Protein AF-A0A1C9HV37-F1 (afdb_monomer_lite)

InterPro domains:
  IPR006680 Amidohydrolase-related [PF04909] (2-61)
  IPR032466 Metal-dependent hydrolase [SSF51556] (2-61)
  IPR052350 Metallo-dependent Lactonases [PTHR43569] (2-62)

Structure (mmCIF, N/CA/C/O backbone):
data_AF-A0A1C9HV37-F1
#
_entry.id   AF-A0A1C9HV37-F1
#
loop_
_atom_site.group_PDB
_atom_site.id
_atom_site.type_symbol
_atom_site.label_atom_id
_atom_site.label_alt_id
_atom_site.label_comp_id
_atom_site.label_asym_id
_atom_site.label_entity_id
_atom_site.label_seq_id
_atom_site.pdbx_PDB_ins_code
_atom_site.Cartn_x
_atom_site.Cartn_y
_atom_site.Cartn_z
_atom_site.occupancy
_atom_site.B_iso_or_equiv
_atom_site.auth_seq_id
_atom_site.auth_comp_id
_atom_site.auth_asym_id
_atom_site.auth_atom_id
_atom_site.pdbx_PDB_model_num
ATOM 1 N N . MET A 1 1 ? 6.166 6.453 6.455 1.00 73.69 1 MET A N 1
ATOM 2 C CA . MET A 1 1 ? 5.045 5.529 6.181 1.00 73.69 1 MET A CA 1
ATOM 3 C C . MET A 1 1 ? 4.148 5.420 7.393 1.00 73.69 1 MET A C 1
ATOM 5 O O . MET A 1 1 ? 2.976 5.717 7.245 1.00 73.69 1 MET A O 1
ATOM 9 N N . GLU A 1 2 ? 4.711 5.158 8.575 1.00 83.19 2 GLU A N 1
ATOM 10 C CA . GLU A 1 2 ? 4.009 5.260 9.869 1.00 83.19 2 GLU A CA 1
ATOM 11 C C . GLU A 1 2 ? 3.207 6.564 10.002 1.00 83.19 2 GLU A C 1
ATOM 13 O O . GLU A 1 2 ? 2.000 6.501 10.149 1.00 83.19 2 GLU A O 1
ATOM 18 N N . THR A 1 3 ? 3.802 7.734 9.726 1.00 92.50 3 THR A N 1
ATOM 19 C CA . THR A 1 3 ? 3.089 9.032 9.771 1.00 92.50 3 THR A CA 1
ATOM 20 C C . THR A 1 3 ? 1.808 9.097 8.926 1.00 92.50 3 THR A C 1
ATOM 22 O O . THR A 1 3 ? 0.857 9.772 9.301 1.00 92.50 3 THR A O 1
ATOM 25 N N . VAL A 1 4 ? 1.777 8.432 7.766 1.00 94.19 4 VAL A N 1
ATOM 26 C CA . VAL A 1 4 ? 0.593 8.421 6.887 1.00 94.19 4 VAL A CA 1
ATOM 27 C C . VAL A 1 4 ? -0.445 7.444 7.432 1.00 94.19 4 VAL A C 1
ATOM 29 O O . VAL A 1 4 ? -1.628 7.769 7.476 1.00 94.19 4 VAL A O 1
ATOM 32 N N . LEU A 1 5 ? -0.002 6.273 7.888 1.00 93.69 5 LEU A N 1
ATOM 33 C CA . LEU A 1 5 ? -0.878 5.267 8.482 1.00 93.69 5 LEU A CA 1
ATOM 34 C C . LEU A 1 5 ? -1.522 5.780 9.778 1.00 93.69 5 LEU A C 1
ATOM 36 O O . LEU A 1 5 ? -2.726 5.616 9.946 1.00 93.69 5 LEU A O 1
ATOM 40 N N . ASP A 1 6 ? -0.767 6.491 10.616 1.00 93.25 6 ASP A N 1
ATOM 41 C CA . ASP A 1 6 ? -1.262 7.114 11.848 1.00 93.25 6 ASP A CA 1
ATOM 42 C C . ASP A 1 6 ? -2.273 8.233 11.561 1.00 93.25 6 ASP A C 1
ATOM 44 O O . ASP A 1 6 ? -3.265 8.386 12.271 1.00 93.25 6 ASP A O 1
ATOM 48 N N . ALA A 1 7 ? -2.040 9.025 10.510 1.00 97.06 7 ALA A N 1
ATOM 49 C CA . ALA A 1 7 ? -2.910 10.145 10.162 1.00 97.06 7 ALA A CA 1
ATOM 50 C C . ALA A 1 7 ? -4.223 9.703 9.497 1.00 97.06 7 ALA A C 1
ATOM 52 O O . ALA A 1 7 ? -5.275 10.303 9.733 1.00 97.06 7 ALA A O 1
ATOM 53 N N . PHE A 1 8 ? -4.171 8.690 8.628 1.00 96.50 8 PHE A N 1
ATOM 54 C CA . PHE A 1 8 ? -5.308 8.318 7.787 1.00 96.50 8 PHE A CA 1
ATOM 55 C C . PHE A 1 8 ? -6.017 7.042 8.220 1.00 96.50 8 PHE A C 1
ATOM 57 O O . PHE A 1 8 ? -7.211 6.932 7.933 1.00 96.50 8 PHE A O 1
ATOM 64 N N . GLY A 1 9 ? -5.337 6.136 8.918 1.00 95.94 9 GLY A N 1
ATOM 65 C CA . GLY A 1 9 ? -5.807 4.775 9.145 1.00 95.94 9 GLY A CA 1
ATOM 66 C C . GLY A 1 9 ? -5.494 3.850 7.966 1.00 95.94 9 GLY A C 1
ATOM 67 O O . GLY A 1 9 ? -5.312 4.279 6.820 1.00 95.94 9 GLY A O 1
ATOM 68 N N . THR A 1 10 ? -5.417 2.552 8.253 1.00 97.19 10 THR A N 1
ATOM 69 C CA . THR A 1 10 ? -5.171 1.496 7.258 1.00 97.19 10 THR A CA 1
ATOM 70 C C . THR A 1 10 ? -6.326 1.355 6.269 1.00 97.19 10 THR A C 1
ATOM 72 O O . THR A 1 10 ? -6.092 1.097 5.090 1.00 97.19 10 THR A O 1
ATOM 75 N N . ASP A 1 11 ? -7.555 1.630 6.702 1.00 97.12 11 ASP A N 1
ATOM 76 C CA . ASP A 1 11 ? -8.784 1.577 5.904 1.00 97.12 11 ASP A CA 1
ATOM 77 C C . ASP A 1 11 ? -8.848 2.608 4.759 1.00 97.12 11 ASP A C 1
ATOM 79 O O . ASP A 1 11 ? -9.669 2.470 3.841 1.00 97.12 11 ASP A O 1
ATOM 83 N N . ARG A 1 12 ? -7.968 3.619 4.800 1.00 97.38 12 ARG A N 1
ATOM 84 C CA . ARG A 1 12 ? -7.797 4.668 3.781 1.00 97.38 12 ARG A CA 1
ATOM 85 C C . ARG A 1 12 ? -6.415 4.679 3.126 1.00 97.38 12 ARG A C 1
ATOM 87 O O . ARG A 1 12 ? -6.137 5.564 2.319 1.00 97.38 12 ARG A O 1
ATOM 94 N N . CYS A 1 13 ? -5.569 3.700 3.432 1.00 97.50 13 CYS A N 1
ATOM 95 C CA . CYS A 1 13 ? -4.249 3.532 2.829 1.00 97.50 13 CYS A CA 1
ATOM 96 C C . CYS A 1 13 ? -4.175 2.211 2.050 1.00 97.50 13 CYS A C 1
ATOM 98 O O . CYS A 1 13 ? -4.897 1.263 2.346 1.00 97.50 13 CYS A O 1
ATOM 100 N N . MET A 1 14 ? -3.294 2.136 1.050 1.00 97.31 14 MET A N 1
ATOM 101 C CA . MET A 1 14 ? -3.014 0.898 0.316 1.00 97.31 14 MET A CA 1
ATOM 102 C C . MET A 1 14 ? -1.558 0.857 -0.145 1.00 97.31 14 MET A C 1
ATOM 104 O O . MET A 1 14 ? -0.953 1.905 -0.380 1.00 97.31 14 MET A O 1
ATOM 108 N N . PHE A 1 15 ? -1.001 -0.343 -0.280 1.00 96.50 15 PHE A N 1
ATOM 109 C CA . PHE A 1 15 ? 0.308 -0.529 -0.895 1.00 96.50 15 PHE A CA 1
ATOM 110 C C . PHE A 1 15 ? 0.213 -0.591 -2.415 1.00 96.50 15 PHE A C 1
ATOM 112 O O . PHE A 1 15 ? -0.720 -1.157 -2.983 1.00 96.50 15 PHE A O 1
ATOM 119 N N . GLU A 1 16 ? 1.232 -0.053 -3.070 1.00 94.94 16 GLU A N 1
ATOM 120 C CA . GLU A 1 16 ? 1.379 -0.066 -4.517 1.00 94.94 16 GLU A CA 1
ATOM 121 C C . GLU A 1 16 ? 2.872 -0.171 -4.870 1.00 94.94 16 GLU A C 1
ATOM 123 O O . GLU A 1 16 ? 3.727 0.100 -4.028 1.00 94.94 16 GLU A O 1
ATOM 128 N N . SER A 1 17 ? 3.193 -0.657 -6.070 1.00 93.44 17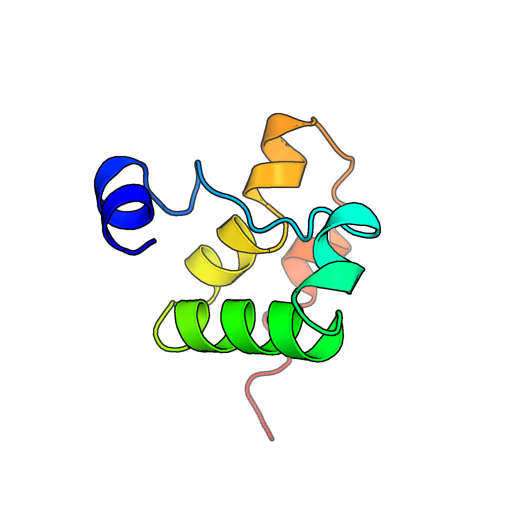 SER A N 1
ATOM 129 C CA . SER A 1 17 ? 4.577 -0.985 -6.450 1.00 93.44 17 SER A CA 1
ATOM 130 C C . SER A 1 17 ? 5.249 0.016 -7.391 1.00 93.44 17 SER A C 1
ATOM 132 O O . SER A 1 17 ? 6.468 0.009 -7.503 1.00 93.44 17 SER A O 1
ATOM 134 N N . ASN A 1 18 ? 4.469 0.780 -8.151 1.00 95.00 18 ASN A N 1
ATOM 135 C CA . ASN A 1 18 ? 4.909 1.684 -9.210 1.00 95.00 18 ASN A CA 1
ATOM 136 C C . ASN A 1 18 ? 5.784 1.019 -10.299 1.00 95.00 18 ASN A C 1
ATOM 138 O O . ASN A 1 18 ? 6.450 1.681 -11.100 1.00 95.00 18 ASN A O 1
ATOM 142 N N . PHE A 1 19 ? 5.794 -0.318 -10.376 1.00 94.31 19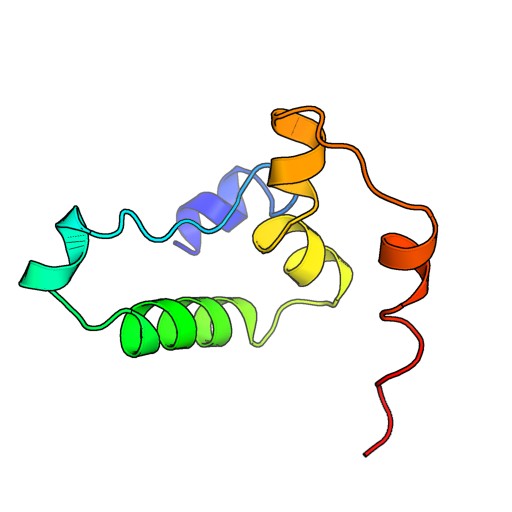 PHE A N 1
ATOM 143 C CA . PHE A 1 19 ? 6.510 -1.032 -11.431 1.00 94.31 19 PHE A CA 1
ATOM 144 C C . PHE A 1 19 ? 5.842 -0.797 -12.795 1.00 94.31 19 PHE A C 1
ATOM 146 O O . PHE A 1 19 ? 4.615 -0.829 -12.891 1.00 94.31 19 PHE A O 1
ATOM 153 N N . PRO A 1 20 ? 6.635 -0.614 -13.871 1.00 95.62 20 PRO A N 1
ATOM 154 C CA . PRO A 1 20 ? 8.074 -0.890 -13.959 1.00 95.62 20 PRO A CA 1
ATOM 155 C C . PRO A 1 20 ? 9.008 0.286 -13.627 1.00 95.62 20 PRO A C 1
ATOM 157 O O . PRO A 1 20 ? 10.221 0.090 -13.690 1.00 95.62 20 PRO A O 1
ATOM 160 N N . MET A 1 21 ? 8.496 1.473 -13.286 1.00 97.06 21 MET A N 1
ATOM 161 C CA . MET A 1 21 ? 9.331 2.669 -13.086 1.00 97.06 21 MET A CA 1
ATOM 162 C C . MET A 1 21 ? 10.363 2.477 -11.970 1.00 97.06 21 MET A C 1
ATOM 164 O O . MET A 1 21 ? 11.537 2.803 -12.143 1.00 97.06 21 MET A O 1
ATOM 168 N N . ASP A 1 22 ? 9.964 1.826 -10.882 1.00 96.50 22 ASP A N 1
ATOM 169 C CA . ASP A 1 22 ? 10.820 1.596 -9.715 1.00 96.50 22 ASP A CA 1
ATOM 170 C C . ASP A 1 22 ? 11.911 0.530 -9.921 1.00 96.50 22 ASP A C 1
ATOM 172 O O . ASP A 1 22 ? 12.812 0.381 -9.089 1.00 96.50 22 ASP A O 1
ATOM 176 N N . LYS A 1 23 ? 11.913 -0.179 -11.061 1.00 94.75 23 LYS A N 1
ATOM 177 C CA . LYS A 1 23 ? 12.931 -1.196 -11.379 1.00 94.75 23 LYS A CA 1
ATOM 178 C C . LYS A 1 23 ? 14.355 -0.622 -11.410 1.00 94.75 23 LYS A C 1
ATOM 180 O O . LYS A 1 23 ? 15.310 -1.371 -11.215 1.00 94.75 23 LYS A O 1
ATOM 185 N N . GLY A 1 24 ? 14.507 0.682 -11.657 1.00 96.25 24 GLY A N 1
ATOM 186 C CA . GLY A 1 24 ? 15.800 1.373 -11.599 1.00 96.25 24 GLY A CA 1
ATOM 187 C C . GLY A 1 24 ? 16.363 1.537 -10.182 1.00 96.25 24 GLY A C 1
ATOM 188 O O . GLY A 1 24 ? 17.559 1.770 -10.032 1.00 96.25 24 GLY A O 1
ATOM 189 N N . SER A 1 25 ? 15.527 1.396 -9.150 1.00 96.06 25 SER A N 1
ATOM 190 C CA . SER A 1 25 ? 15.898 1.620 -7.749 1.00 96.06 25 SER A CA 1
ATOM 191 C C . SER A 1 25 ? 15.970 0.325 -6.941 1.00 96.06 25 SER A C 1
ATOM 193 O O . SER A 1 25 ? 16.861 0.176 -6.107 1.00 96.06 25 SER A O 1
ATOM 195 N N . TYR A 1 26 ? 15.056 -0.623 -7.169 1.00 96.19 26 TYR A N 1
ATOM 196 C CA . TYR A 1 26 ? 15.021 -1.893 -6.441 1.00 96.19 26 TYR A CA 1
ATOM 197 C C . TYR A 1 26 ? 14.325 -3.008 -7.243 1.00 96.19 26 TYR A C 1
ATOM 199 O O . TYR A 1 26 ? 13.626 -2.766 -8.225 1.00 96.19 26 TYR A O 1
ATOM 207 N N . SER A 1 27 ? 14.521 -4.271 -6.843 1.00 97.25 27 SER A N 1
ATOM 208 C CA . SER A 1 27 ? 13.788 -5.404 -7.424 1.00 97.25 27 SER A CA 1
ATOM 209 C C . SER A 1 27 ? 12.367 -5.479 -6.869 1.00 97.25 27 SER A C 1
ATOM 211 O O . SER A 1 27 ? 12.143 -5.197 -5.695 1.00 97.25 27 SER A O 1
ATOM 213 N N . TYR A 1 28 ? 11.414 -5.982 -7.655 1.00 96.31 28 TYR A N 1
ATOM 214 C CA . TYR A 1 28 ? 10.037 -6.179 -7.181 1.00 96.31 28 TYR A CA 1
ATOM 215 C C . TYR A 1 28 ? 9.971 -6.970 -5.861 1.00 96.31 28 TYR A C 1
ATOM 217 O O . TYR A 1 28 ? 9.243 -6.609 -4.938 1.00 96.31 28 TYR A O 1
ATOM 225 N N . SER A 1 29 ? 10.806 -8.007 -5.728 1.00 97.44 29 SER A N 1
ATOM 226 C CA . SER A 1 29 ? 10.922 -8.806 -4.504 1.00 97.44 29 SER A CA 1
ATOM 227 C C . SER A 1 29 ? 11.326 -7.984 -3.277 1.00 97.44 29 SER A C 1
ATOM 229 O O . SER A 1 29 ? 10.806 -8.227 -2.188 1.00 97.44 29 SER A O 1
ATOM 231 N N . ASN A 1 30 ? 12.215 -7.002 -3.432 1.00 97.12 30 ASN A N 1
ATOM 232 C CA . ASN A 1 30 ? 12.619 -6.123 -2.338 1.00 97.12 30 ASN A CA 1
ATOM 233 C C . ASN A 1 30 ? 11.479 -5.186 -1.931 1.00 97.12 30 ASN A C 1
ATOM 235 O O . ASN A 1 30 ? 11.228 -5.057 -0.734 1.00 97.12 30 ASN A O 1
ATOM 239 N N . GLY A 1 31 ? 10.747 -4.617 -2.895 1.00 96.31 31 GLY A N 1
ATOM 240 C CA . GLY A 1 31 ? 9.555 -3.803 -2.620 1.00 96.31 31 GLY A CA 1
ATOM 241 C C . GLY A 1 31 ? 8.480 -4.587 -1.870 1.00 96.31 31 GLY A C 1
ATOM 242 O O . GLY A 1 31 ? 8.022 -4.168 -0.809 1.00 96.31 31 GLY A O 1
ATOM 243 N N . TRP A 1 32 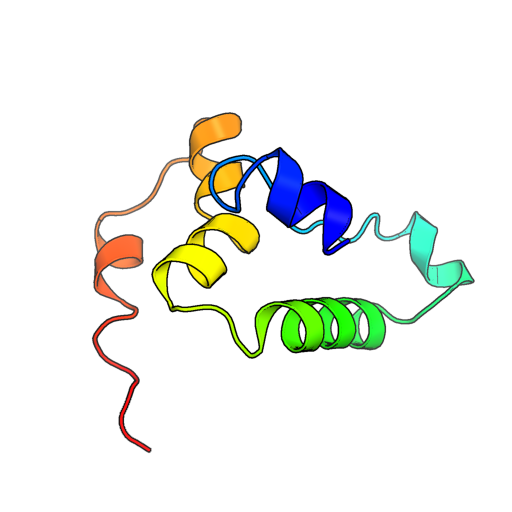? 8.164 -5.795 -2.346 1.00 96.69 32 TRP A N 1
ATOM 244 C CA . TRP A 1 32 ? 7.235 -6.703 -1.670 1.00 96.69 32 TRP A CA 1
ATOM 245 C C . TRP A 1 32 ? 7.678 -7.044 -0.240 1.00 96.69 32 TRP A C 1
ATOM 247 O O . TRP A 1 32 ? 6.884 -7.031 0.701 1.00 96.69 32 TRP A O 1
ATOM 257 N N . ASN A 1 33 ? 8.966 -7.335 -0.048 1.00 96.88 33 ASN A N 1
ATOM 258 C CA . ASN A 1 33 ? 9.510 -7.626 1.276 1.00 96.88 33 ASN A CA 1
ATOM 259 C C . ASN A 1 33 ? 9.499 -6.406 2.204 1.00 96.88 33 ASN A C 1
ATOM 261 O O . ASN A 1 33 ? 9.349 -6.588 3.410 1.00 96.88 33 ASN A O 1
ATOM 265 N N . ALA A 1 34 ? 9.653 -5.191 1.675 1.00 95.44 34 ALA A N 1
ATOM 266 C CA . ALA A 1 34 ? 9.499 -3.975 2.461 1.00 95.44 34 ALA A CA 1
ATOM 267 C C . ALA A 1 34 ? 8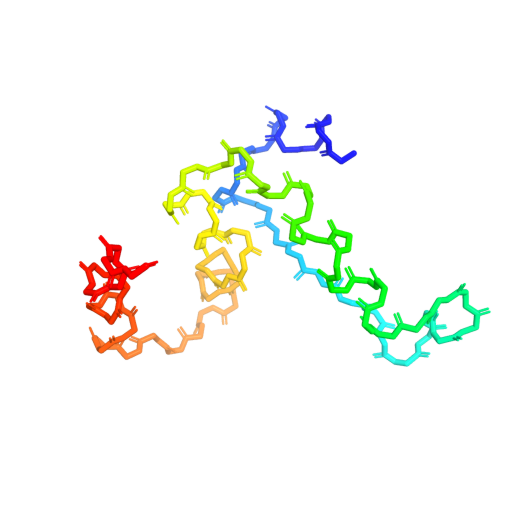.061 -3.864 2.982 1.00 95.44 34 ALA A C 1
ATOM 269 O O . ALA A 1 34 ? 7.879 -3.802 4.195 1.00 95.44 34 ALA A O 1
ATOM 270 N N . MET A 1 35 ? 7.053 -3.960 2.104 1.00 95.75 35 MET A N 1
ATOM 271 C CA . MET A 1 35 ? 5.627 -3.907 2.480 1.00 95.75 35 MET A CA 1
ATOM 272 C C . MET A 1 35 ? 5.274 -4.921 3.575 1.00 95.75 35 MET A C 1
ATOM 274 O O . MET A 1 35 ? 4.624 -4.573 4.558 1.00 95.75 35 MET A O 1
ATOM 278 N N . LYS A 1 36 ? 5.764 -6.164 3.458 1.00 94.69 36 LYS A N 1
ATOM 279 C CA . LYS A 1 36 ? 5.565 -7.196 4.490 1.00 94.69 36 LYS A CA 1
ATOM 280 C C . LYS A 1 36 ? 6.161 -6.821 5.849 1.00 94.69 36 LYS A C 1
ATOM 282 O O . LYS A 1 36 ? 5.539 -7.118 6.859 1.00 94.69 36 LYS A O 1
ATOM 287 N N . ARG A 1 37 ? 7.342 -6.192 5.877 1.00 96.06 37 ARG A N 1
ATOM 288 C CA . ARG A 1 37 ? 7.989 -5.746 7.125 1.00 96.06 37 ARG A CA 1
ATOM 289 C C . ARG A 1 37 ? 7.216 -4.615 7.790 1.00 96.06 37 ARG A C 1
ATOM 291 O O . ARG A 1 37 ? 7.010 -4.649 8.992 1.00 96.06 37 ARG A O 1
ATOM 298 N N . ILE A 1 38 ? 6.742 -3.646 7.010 1.00 93.62 38 ILE A N 1
ATOM 299 C CA . ILE A 1 38 ? 5.922 -2.543 7.536 1.00 93.62 38 ILE A CA 1
ATOM 300 C C . ILE A 1 38 ? 4.641 -3.080 8.178 1.00 93.62 38 ILE A C 1
ATOM 302 O O . ILE A 1 38 ? 4.249 -2.628 9.245 1.00 93.62 38 ILE A O 1
ATOM 306 N N . ALA A 1 39 ? 4.017 -4.076 7.549 1.00 95.00 39 ALA A N 1
ATOM 307 C CA . ALA A 1 39 ? 2.794 -4.683 8.050 1.00 95.00 39 ALA A CA 1
ATOM 308 C C . ALA A 1 39 ? 3.027 -5.784 9.103 1.00 95.00 39 ALA A C 1
ATOM 310 O O . ALA A 1 39 ? 2.059 -6.406 9.520 1.00 95.00 39 ALA A O 1
ATOM 311 N N . GLU A 1 40 ? 4.260 -6.082 9.527 1.00 95.62 40 GLU A N 1
ATOM 312 C CA . GLU A 1 40 ? 4.572 -7.257 10.360 1.00 95.62 40 GLU A CA 1
ATOM 313 C C . GLU A 1 40 ? 3.735 -7.296 11.649 1.00 95.62 40 GLU A C 1
ATOM 315 O O . GLU A 1 40 ? 3.058 -8.294 11.919 1.00 95.62 40 GLU A O 1
ATOM 320 N N . ASN A 1 41 ? 3.679 -6.162 12.352 1.00 94.00 41 ASN A N 1
ATOM 321 C CA . ASN A 1 41 ? 2.996 -6.005 13.640 1.00 94.00 41 ASN A CA 1
ATOM 322 C C . ASN A 1 41 ? 1.498 -5.679 13.529 1.00 94.00 41 ASN A C 1
ATOM 324 O O . ASN A 1 41 ? 0.846 -5.458 14.546 1.00 94.00 41 ASN A O 1
ATOM 328 N N . PHE A 1 42 ? 0.946 -5.624 12.315 1.00 95.38 42 PHE A N 1
ATOM 329 C CA . PHE A 1 42 ? -0.453 -5.257 12.107 1.00 95.38 42 PHE A CA 1
ATOM 330 C C . PHE A 1 42 ? -1.352 -6.480 12.288 1.00 95.38 42 PHE A C 1
ATOM 332 O O . PHE A 1 42 ? -0.966 -7.619 11.979 1.00 95.38 42 PHE A O 1
ATOM 339 N N . ASN A 1 43 ? -2.570 -6.260 12.771 1.00 96.25 43 ASN A N 1
ATOM 340 C CA . ASN A 1 43 ? -3.566 -7.318 12.855 1.00 96.25 43 ASN A CA 1
ATOM 341 C C . ASN A 1 43 ? -4.073 -7.713 11.453 1.00 96.25 43 ASN A C 1
ATOM 343 O O . ASN A 1 43 ? -3.762 -7.078 10.442 1.00 96.25 43 ASN A O 1
ATOM 347 N N . GLN A 1 44 ? -4.835 -8.806 11.371 1.00 95.81 44 GLN A N 1
ATOM 348 C CA . GLN A 1 44 ? -5.273 -9.345 10.082 1.00 95.81 44 GLN A CA 1
ATOM 349 C C . GLN A 1 44 ? -6.164 -8.366 9.301 1.00 95.81 44 GLN A C 1
ATOM 351 O O . GLN A 1 44 ? -6.012 -8.245 8.087 1.00 95.81 44 GLN A O 1
ATOM 356 N N . THR A 1 45 ? -7.040 -7.629 9.984 1.00 95.69 45 THR A N 1
ATOM 357 C CA . THR A 1 45 ? -7.912 -6.627 9.357 1.00 95.69 45 THR A CA 1
ATOM 358 C C . THR A 1 45 ? -7.098 -5.482 8.764 1.00 95.69 45 THR A C 1
ATOM 360 O O . THR A 1 45 ? -7.290 -5.145 7.601 1.00 95.69 45 THR A O 1
ATOM 363 N N . GLU A 1 46 ? -6.141 -4.950 9.523 1.00 96.75 46 GLU A N 1
ATOM 364 C CA . GLU A 1 46 ? -5.238 -3.880 9.083 1.00 96.75 46 GLU A CA 1
ATOM 365 C C . GLU A 1 46 ? -4.372 -4.307 7.892 1.00 96.75 46 GLU A C 1
ATOM 367 O O . GLU A 1 46 ? -4.181 -3.542 6.945 1.00 96.75 46 GLU A O 1
ATOM 372 N N . LYS A 1 47 ? -3.875 -5.550 7.912 1.00 97.00 47 LYS A N 1
ATOM 373 C CA . LYS A 1 47 ? -3.166 -6.153 6.776 1.00 97.00 47 LYS A CA 1
ATOM 374 C C . LYS A 1 47 ? -4.074 -6.224 5.552 1.00 97.00 47 LYS A C 1
ATOM 376 O O . LYS A 1 47 ? -3.670 -5.811 4.468 1.00 97.00 47 LYS A O 1
ATOM 381 N N . ASP A 1 48 ? -5.288 -6.739 5.707 1.00 96.19 48 ASP A N 1
ATOM 382 C CA . ASP A 1 48 ? -6.223 -6.870 4.593 1.00 96.19 48 ASP A CA 1
ATOM 383 C C . ASP A 1 48 ? -6.627 -5.505 4.019 1.00 96.19 48 ASP A C 1
ATOM 385 O O . ASP A 1 48 ? -6.704 -5.375 2.799 1.00 96.19 48 ASP A O 1
ATOM 389 N N . ASP A 1 49 ? -6.784 -4.475 4.853 1.00 96.69 49 ASP A N 1
ATOM 390 C CA . ASP A 1 49 ? -6.985 -3.094 4.405 1.00 96.69 49 ASP A CA 1
ATOM 391 C C . ASP A 1 49 ? -5.843 -2.600 3.512 1.00 96.69 49 ASP A C 1
ATOM 393 O O . ASP A 1 49 ? -6.097 -2.207 2.370 1.00 96.69 49 ASP A O 1
ATOM 397 N N . LEU A 1 50 ? -4.591 -2.719 3.962 1.00 97.19 50 LEU A N 1
ATOM 398 C CA . LEU A 1 50 ? -3.436 -2.231 3.202 1.00 97.19 50 LEU A CA 1
ATOM 399 C C . LEU A 1 50 ? -3.145 -3.019 1.924 1.00 97.19 50 LEU A C 1
ATOM 401 O O . LEU A 1 50 ? -2.673 -2.439 0.944 1.00 97.19 50 LEU A O 1
ATOM 405 N N . PHE A 1 51 ? -3.383 -4.332 1.928 1.00 96.38 51 PHE A N 1
ATOM 406 C CA . PHE A 1 51 ? -3.047 -5.182 0.788 1.00 96.38 51 PHE A CA 1
ATOM 407 C C . PHE A 1 51 ? -4.158 -5.279 -0.256 1.00 96.38 51 PHE A C 1
ATOM 409 O O . PHE A 1 51 ? -3.838 -5.525 -1.418 1.00 96.38 51 PHE A O 1
ATOM 416 N N . TRP A 1 52 ? -5.437 -5.127 0.111 1.00 95.38 52 TRP A N 1
ATOM 417 C CA . TRP A 1 52 ? -6.505 -5.269 -0.883 1.00 95.38 52 TRP A CA 1
ATOM 418 C C . TRP A 1 52 ? -7.838 -4.581 -0.561 1.00 95.38 52 TRP A C 1
ATOM 420 O O . TRP A 1 52 ? -8.444 -4.047 -1.490 1.00 95.38 52 TRP A O 1
ATOM 430 N N . ARG A 1 53 ? -8.334 -4.566 0.687 1.00 96.19 53 ARG A N 1
ATOM 431 C CA . ARG A 1 53 ? -9.701 -4.084 0.980 1.00 96.19 53 ARG A CA 1
ATOM 432 C C . ARG A 1 53 ? -9.856 -2.597 0.703 1.00 96.19 53 ARG A C 1
ATOM 434 O O . ARG A 1 53 ? -10.862 -2.208 0.1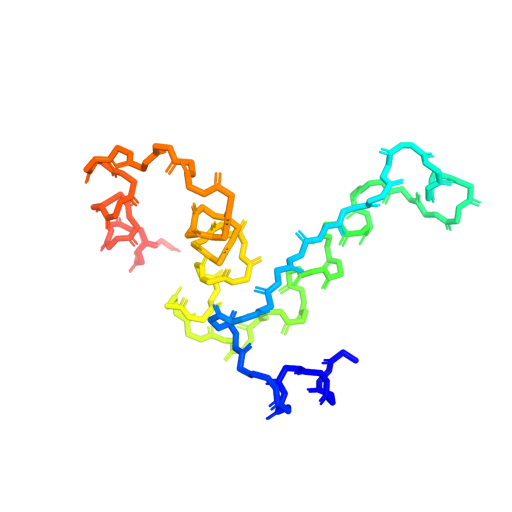11 1.00 96.19 53 ARG A O 1
ATOM 441 N N . SER A 1 54 ? -8.873 -1.771 1.068 1.00 97.19 54 SER A N 1
ATOM 442 C CA . SER A 1 54 ? -8.919 -0.331 0.791 1.00 97.19 54 SER A CA 1
ATOM 443 C C . SER A 1 54 ? -8.964 -0.059 -0.712 1.00 97.19 54 SER A C 1
ATOM 445 O O . SER A 1 54 ? -9.795 0.725 -1.170 1.00 97.19 54 SER A O 1
ATOM 447 N N . ALA A 1 55 ? -8.155 -0.774 -1.501 1.00 97.12 55 ALA A N 1
ATOM 448 C CA . ALA A 1 55 ? -8.180 -0.685 -2.960 1.00 97.12 55 ALA A CA 1
ATOM 449 C C . ALA A 1 55 ? -9.520 -1.171 -3.536 1.00 97.12 55 ALA A C 1
ATOM 451 O O . ALA A 1 55 ? -10.118 -0.491 -4.368 1.00 97.12 55 ALA A O 1
ATOM 452 N N . ALA A 1 56 ? -10.032 -2.308 -3.057 1.00 96.62 56 ALA A N 1
ATOM 453 C CA . ALA A 1 56 ? -11.299 -2.865 -3.511 1.00 96.62 56 ALA A CA 1
ATOM 454 C C . ALA A 1 56 ? -12.477 -1.921 -3.240 1.00 96.62 56 ALA A C 1
ATOM 456 O O . ALA A 1 56 ? -13.274 -1.670 -4.141 1.00 96.62 56 ALA A O 1
ATOM 457 N N . ARG A 1 57 ? -12.557 -1.328 -2.040 1.00 95.88 57 ARG A N 1
ATOM 458 C CA . ARG A 1 57 ? -13.576 -0.320 -1.706 1.00 95.88 57 ARG A CA 1
ATOM 459 C C . ARG A 1 57 ? -13.430 0.933 -2.567 1.00 95.88 57 ARG A C 1
ATOM 461 O O . ARG A 1 57 ? -14.416 1.393 -3.139 1.00 95.88 57 ARG A O 1
ATOM 468 N N . PHE A 1 58 ? -12.215 1.474 -2.672 1.00 97.69 58 PHE A N 1
ATOM 469 C CA . PHE A 1 58 ? -11.958 2.735 -3.370 1.00 97.69 58 PHE A CA 1
ATOM 470 C C . PHE A 1 58 ? -12.241 2.634 -4.873 1.00 97.69 58 PHE A C 1
ATOM 472 O O . PHE A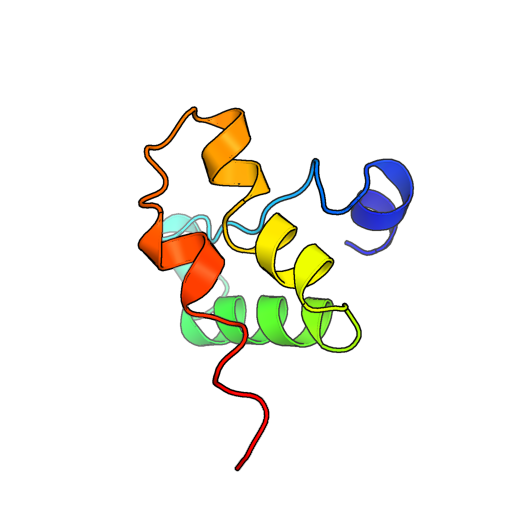 1 58 ? -12.968 3.457 -5.429 1.00 97.69 58 PHE A O 1
ATOM 479 N N . TYR A 1 59 ? -11.734 1.583 -5.517 1.00 97.06 59 TYR A N 1
ATOM 480 C CA . TYR A 1 59 ? -11.926 1.333 -6.946 1.00 97.06 59 TYR A CA 1
ATOM 481 C C . TYR A 1 59 ? -13.204 0.546 -7.268 1.00 97.06 59 TYR A C 1
ATOM 483 O O . TYR A 1 59 ? -13.470 0.280 -8.437 1.00 97.06 59 TYR A O 1
ATOM 491 N N . ARG A 1 60 ? -14.013 0.201 -6.255 1.00 96.62 60 ARG A N 1
ATOM 492 C CA . ARG A 1 60 ? -15.265 -0.571 -6.384 1.00 96.62 60 ARG A CA 1
ATOM 493 C C . ARG A 1 60 ? -15.064 -1.898 -7.117 1.00 96.62 60 ARG A C 1
ATOM 495 O O . ARG A 1 60 ? -15.857 -2.276 -7.979 1.00 96.62 60 ARG A O 1
ATOM 502 N N . LEU A 1 61 ? -13.974 -2.583 -6.789 1.00 94.69 61 LEU A N 1
ATOM 503 C CA . LEU A 1 61 ? -13.654 -3.880 -7.369 1.00 94.69 61 LEU A CA 1
ATOM 504 C C . LEU A 1 61 ? -14.619 -4.940 -6.821 1.00 94.69 61 LEU A C 1
ATOM 506 O O . LEU A 1 61 ? -14.982 -4.874 -5.642 1.00 94.69 61 LEU A O 1
ATOM 510 N N . PRO A 1 62 ? -15.030 -5.925 -7.637 1.00 93.44 62 PRO A N 1
ATOM 511 C CA . PRO A 1 62 ? -15.783 -7.060 -7.131 1.00 93.44 62 PRO A CA 1
ATOM 512 C C . PRO A 1 62 ? -14.918 -7.829 -6.128 1.00 93.44 62 PRO A C 1
ATOM 514 O O . PRO A 1 62 ? -13.771 -8.171 -6.414 1.00 93.44 62 PRO A O 1
ATOM 517 N N . VAL A 1 63 ? -15.479 -8.086 -4.950 1.00 87.44 63 VAL A N 1
ATOM 518 C CA . VAL A 1 63 ? -14.879 -8.952 -3.937 1.00 87.44 63 VAL A CA 1
ATOM 519 C C . VAL A 1 63 ? -15.786 -10.162 -3.828 1.00 87.44 63 VAL A C 1
ATOM 521 O O . VAL A 1 63 ? -16.934 -10.044 -3.399 1.00 87.44 63 VAL A O 1
ATOM 524 N N . ASP A 1 64 ? -15.299 -11.320 -4.258 1.00 82.50 64 ASP A N 1
ATOM 525 C CA . ASP A 1 64 ? -16.074 -12.547 -4.133 1.00 82.50 64 ASP A CA 1
ATOM 526 C C . ASP A 1 64 ? -16.248 -12.894 -2.651 1.00 82.50 64 ASP A C 1
ATOM 528 O O . ASP A 1 64 ? -15.313 -12.762 -1.859 1.00 82.50 64 ASP A O 1
ATOM 532 N N . ALA A 1 65 ? -17.417 -13.419 -2.270 1.00 63.47 65 ALA A N 1
ATOM 533 C CA . ALA A 1 65 ? -17.704 -13.841 -0.892 1.00 63.47 65 ALA A CA 1
ATOM 534 C C . ALA A 1 65 ? -16.674 -14.857 -0.336 1.00 63.47 65 ALA A C 1
ATOM 536 O O . ALA A 1 65 ? -16.489 -14.987 0.877 1.00 63.47 65 ALA A O 1
ATOM 537 N N . GLY A 1 66 ? -15.957 -15.554 -1.226 1.00 62.50 66 GLY A N 1
ATOM 538 C CA . GLY A 1 66 ? -14.841 -16.430 -0.876 1.00 62.50 66 GLY A CA 1
ATOM 539 C C . GLY A 1 66 ? -13.585 -15.702 -0.377 1.00 62.50 66 GLY A C 1
ATOM 540 O O . GLY A 1 66 ? -12.847 -16.279 0.417 1.00 62.50 66 GLY A O 1
ATOM 541 N N . MET A 1 67 ? -13.339 -14.447 -0.775 1.00 61.78 67 MET A N 1
ATOM 542 C CA . MET A 1 67 ? -12.141 -13.687 -0.377 1.00 61.78 67 MET A CA 1
ATOM 543 C C . MET A 1 67 ? -12.199 -13.210 1.079 1.00 61.78 67 MET A C 1
ATOM 545 O O . MET A 1 67 ? -11.174 -13.249 1.757 1.00 61.78 67 MET A O 1
ATOM 549 N N . ASP A 1 68 ? -13.382 -12.853 1.593 1.00 57.22 68 ASP A N 1
ATOM 550 C CA . ASP A 1 68 ? -13.565 -12.528 3.020 1.00 57.22 68 ASP A CA 1
ATOM 551 C C . ASP A 1 68 ? -13.501 -13.775 3.922 1.00 57.22 68 ASP A C 1
ATOM 553 O O . ASP A 1 68 ? -13.101 -13.700 5.086 1.00 57.22 68 ASP A O 1
ATOM 557 N N . SER A 1 69 ? -13.842 -14.942 3.371 1.00 49.19 69 SER A N 1
ATOM 558 C CA . SER A 1 69 ? -13.908 -16.214 4.101 1.00 49.19 69 SER A CA 1
ATOM 559 C C . SER A 1 69 ? -12.561 -16.954 4.159 1.00 49.19 69 SER A C 1
ATOM 561 O O . SER A 1 69 ? -12.290 -17.687 5.110 1.00 49.19 69 SER A O 1
ATOM 563 N N . ALA A 1 70 ? -11.687 -16.770 3.162 1.00 48.94 70 ALA A N 1
ATOM 564 C CA . ALA A 1 70 ? -10.508 -17.616 2.948 1.00 48.94 70 ALA A CA 1
ATOM 565 C C . ALA A 1 70 ? -9.322 -17.383 3.908 1.00 48.94 70 ALA A C 1
ATOM 567 O O . ALA A 1 70 ? -8.369 -18.163 3.878 1.00 48.94 70 ALA A O 1
ATOM 568 N N . ARG A 1 71 ? -9.336 -16.351 4.767 1.00 52.97 71 ARG A N 1
ATOM 569 C CA . ARG A 1 71 ? -8.187 -16.031 5.644 1.00 52.97 71 ARG A CA 1
ATOM 570 C C . ARG A 1 71 ? -8.359 -16.346 7.128 1.00 52.97 71 ARG A C 1
ATOM 572 O O . ARG A 1 71 ? -7.363 -16.355 7.840 1.00 52.97 71 ARG A O 1
ATOM 579 N N . HIS A 1 72 ? -9.550 -16.741 7.576 1.00 41.50 72 HIS A N 1
ATOM 580 C CA . HIS A 1 72 ? -9.738 -17.270 8.936 1.00 41.50 72 HIS A CA 1
ATOM 581 C C . HIS A 1 72 ? -9.220 -18.715 9.114 1.00 41.50 72 HIS A C 1
ATOM 583 O O . HIS A 1 72 ? -9.220 -19.224 10.228 1.00 41.50 72 HIS A O 1
ATOM 589 N N . ALA A 1 73 ? -8.764 -19.383 8.043 1.00 39.72 73 ALA A N 1
ATOM 590 C CA . ALA A 1 73 ? -8.432 -20.814 8.055 1.00 39.72 73 ALA A CA 1
ATOM 591 C C . ALA A 1 73 ? -6.927 -21.153 7.975 1.00 39.72 73 ALA A C 1
ATOM 593 O O . ALA A 1 73 ? -6.586 -22.328 7.859 1.00 39.72 73 ALA A O 1
ATOM 594 N N . LYS A 1 74 ? -6.011 -20.172 8.012 1.00 35.09 74 LYS A N 1
ATOM 595 C CA . LYS A 1 74 ? -4.554 -20.428 8.016 1.00 35.09 74 LYS A CA 1
ATOM 596 C C . LYS A 1 74 ? -3.841 -19.649 9.121 1.00 35.09 74 LYS A C 1
ATOM 598 O O . LYS A 1 74 ? -3.020 -18.780 8.850 1.00 35.09 74 LYS A O 1
ATOM 603 N N . ALA A 1 75 ? -4.173 -19.989 10.358 1.00 37.94 75 ALA A N 1
ATOM 604 C CA . ALA A 1 75 ? -3.391 -19.666 11.545 1.00 37.94 75 ALA A CA 1
ATOM 605 C C . ALA A 1 75 ? -3.134 -20.960 12.331 1.00 37.94 75 ALA A C 1
ATOM 607 O O . ALA A 1 75 ? -3.498 -21.041 13.486 1.00 37.94 75 ALA A O 1
ATOM 608 N N . ASP A 1 76 ? -2.590 -21.979 11.663 1.00 35.94 76 ASP A N 1
ATOM 609 C CA . ASP A 1 76 ? -2.041 -23.199 12.266 1.00 35.94 76 ASP A CA 1
ATOM 610 C C . ASP A 1 76 ? -1.119 -23.847 11.221 1.00 35.94 76 ASP A C 1
ATOM 612 O O . ASP A 1 76 ? -1.602 -24.449 10.260 1.00 35.94 76 ASP A O 1
ATOM 616 N N . ILE A 1 77 ? 0.187 -23.589 11.348 1.00 35.50 77 ILE A N 1
ATOM 617 C CA . ILE A 1 77 ? 1.383 -24.384 10.979 1.00 35.50 77 ILE A CA 1
ATOM 618 C C . ILE A 1 77 ? 2.596 -23.539 11.378 1.00 35.50 77 ILE A C 1
ATOM 620 O O . ILE A 1 77 ? 2.649 -22.358 10.963 1.00 35.50 77 ILE A O 1
#

Foldseek 3Di:
DVVVCVVPNLLQEADDQPPPVCVVPDDSVVSVVVLCVVCVPPDPVSNCSHHPNSVCVVVVNDDPPCNVVVPVPPPDD

Sequence (77 aa):
METVLDAFGTDRCMFESNFPMDKGSYSYSNGWNAMKRIAENFNQTEKDDLFWRSAARFYRLPVDAGMDSARHAKADI

pLDDT: mean 87.07, std 18.54, range [35.09, 97.69]

Radius of gyration: 13.86 Å; chains: 1; bounding box: 34×34×28 Å

Organism: Rhizobium leguminosarum bv. trifolii (NCBI:txid386)

Secondary structure (DSSP, 8-state):
-HHHHHHH-GGG------TTGGGGT--HHHHHHHHHHHTTTS-HHHHHIIIIIHHHHHHT----HHHHHTTTT----